Protein AF-A0A7W0P7A8-F1 (afdb_monomer_lite)

Structure (mmCIF, N/CA/C/O backbone):
data_AF-A0A7W0P7A8-F1
#
_entry.id   AF-A0A7W0P7A8-F1
#
loop_
_atom_site.group_PDB
_atom_site.id
_atom_site.type_symbol
_atom_site.label_atom_id
_atom_site.label_alt_id
_atom_site.label_comp_id
_atom_site.label_asym_id
_atom_site.label_entity_id
_atom_site.label_seq_id
_atom_site.pdbx_PDB_ins_code
_atom_site.Cartn_x
_atom_site.Cartn_y
_atom_site.Cartn_z
_atom_site.occupancy
_atom_site.B_iso_or_equiv
_atom_site.auth_seq_id
_atom_site.auth_comp_id
_atom_site.auth_asym_id
_atom_site.auth_atom_id
_atom_site.pdbx_PDB_model_num
ATOM 1 N N . ALA A 1 1 ? -24.217 -11.972 -14.864 1.00 49.28 1 ALA A N 1
ATOM 2 C CA . ALA A 1 1 ? -23.615 -13.197 -14.305 1.00 49.28 1 ALA A CA 1
ATOM 3 C C . ALA A 1 1 ? -22.823 -13.884 -15.408 1.00 49.28 1 ALA A C 1
ATOM 5 O O . ALA A 1 1 ? -23.257 -13.819 -16.555 1.00 49.28 1 ALA A O 1
ATOM 6 N N . GLY A 1 2 ? -21.661 -14.458 -15.091 1.00 56.31 2 GLY A N 1
ATOM 7 C CA . GLY A 1 2 ? -20.928 -15.301 -16.039 1.00 56.31 2 GLY A CA 1
ATOM 8 C C . GLY A 1 2 ? -21.685 -16.608 -16.290 1.00 56.31 2 GLY A C 1
ATOM 9 O O . GLY A 1 2 ? -22.442 -17.051 -15.433 1.00 56.31 2 GLY A O 1
ATOM 10 N N . THR A 1 3 ? -21.514 -17.199 -17.469 1.00 61.78 3 THR A N 1
ATOM 11 C CA . THR A 1 3 ? -22.134 -18.481 -17.859 1.00 61.78 3 THR A CA 1
ATOM 12 C C . THR A 1 3 ? -21.183 -19.672 -17.713 1.00 61.78 3 THR A C 1
ATOM 14 O O . THR A 1 3 ? -21.538 -20.788 -18.080 1.00 61.78 3 THR A O 1
ATOM 17 N N . ILE A 1 4 ? -19.968 -19.436 -17.210 1.00 68.25 4 ILE A N 1
ATOM 18 C CA . ILE A 1 4 ? -18.896 -20.424 -17.066 1.00 68.25 4 ILE A CA 1
ATOM 19 C C . ILE A 1 4 ? -18.555 -20.537 -15.575 1.00 68.25 4 ILE A C 1
ATOM 21 O O . ILE A 1 4 ? -18.231 -19.528 -14.950 1.00 68.25 4 ILE A O 1
ATOM 25 N N . GLY A 1 5 ? -18.602 -21.761 -15.038 1.00 70.31 5 GLY A N 1
ATOM 26 C CA . GLY A 1 5 ? -18.291 -22.085 -13.640 1.00 70.31 5 GLY A CA 1
ATOM 27 C C . GLY A 1 5 ? -19.519 -22.219 -12.720 1.00 70.31 5 GLY A C 1
ATOM 28 O O . GLY A 1 5 ? -20.622 -21.819 -13.098 1.00 70.31 5 GLY A O 1
ATOM 29 N N . PRO A 1 6 ? -19.347 -22.821 -11.526 1.00 78.06 6 PRO A N 1
ATOM 30 C CA . PRO A 1 6 ? -20.408 -22.929 -10.528 1.00 78.06 6 PRO A CA 1
ATOM 31 C C . PRO A 1 6 ? -20.730 -21.567 -9.898 1.00 78.06 6 PRO A C 1
ATOM 33 O O . PRO A 1 6 ? -19.907 -20.650 -9.885 1.00 78.06 6 PRO A O 1
ATOM 36 N N . ASP A 1 7 ? -21.930 -21.451 -9.335 1.00 84.25 7 ASP A N 1
ATOM 37 C CA . ASP A 1 7 ? -22.323 -20.276 -8.562 1.00 84.25 7 ASP A CA 1
ATOM 38 C C . ASP A 1 7 ? -21.507 -20.194 -7.261 1.00 84.25 7 ASP A C 1
ATOM 40 O O . ASP A 1 7 ? -21.464 -21.146 -6.476 1.00 84.25 7 ASP A O 1
ATOM 44 N N . LEU A 1 8 ? -20.831 -19.065 -7.037 1.00 85.50 8 LEU A N 1
ATOM 45 C CA . LEU A 1 8 ? -19.925 -18.894 -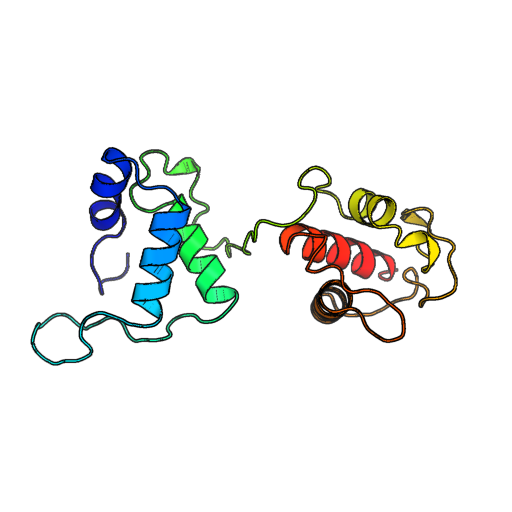5.896 1.00 85.50 8 LEU A CA 1
ATOM 46 C C . LEU A 1 8 ? -20.687 -18.803 -4.569 1.00 85.50 8 LEU A C 1
ATOM 48 O O . LEU A 1 8 ? -20.159 -19.208 -3.535 1.00 85.50 8 LEU A O 1
ATOM 52 N N . ASP A 1 9 ? -21.930 -18.321 -4.590 1.00 84.88 9 ASP A N 1
ATOM 53 C CA . ASP A 1 9 ? -22.756 -18.243 -3.389 1.00 84.88 9 ASP A CA 1
ATOM 54 C C . ASP A 1 9 ? -23.214 -19.620 -2.928 1.00 84.88 9 ASP A C 1
ATOM 56 O O . ASP A 1 9 ? -23.068 -19.951 -1.753 1.00 84.88 9 ASP A O 1
ATOM 60 N N . ALA A 1 10 ? -23.658 -20.457 -3.859 1.00 84.94 10 ALA A N 1
ATOM 61 C CA . ALA A 1 10 ? -23.958 -21.857 -3.607 1.00 84.94 10 ALA A CA 1
ATOM 62 C C . ALA A 1 10 ? -22.703 -22.657 -3.224 1.00 84.94 10 ALA A C 1
ATOM 64 O O . ALA A 1 10 ? -22.781 -23.556 -2.391 1.00 84.94 10 ALA A O 1
ATOM 65 N N . SER A 1 11 ? -21.545 -22.324 -3.804 1.00 86.00 11 SER A N 1
ATOM 66 C CA . SER A 1 11 ? -20.291 -23.048 -3.550 1.00 86.00 11 SER A CA 1
ATOM 67 C C . SER A 1 11 ? -19.713 -22.774 -2.159 1.00 86.00 11 SER A C 1
ATOM 69 O O . SER A 1 11 ? -19.193 -23.690 -1.528 1.00 86.00 11 SER A O 1
ATOM 71 N N . PHE A 1 12 ? -19.792 -21.532 -1.670 1.00 88.81 12 PHE A N 1
ATOM 72 C CA . PHE A 1 12 ? -19.202 -21.138 -0.382 1.00 88.81 12 PHE A CA 1
ATOM 73 C C . PHE A 1 12 ? -20.222 -20.957 0.750 1.00 88.81 12 PHE A C 1
ATOM 75 O O . PHE A 1 12 ? -19.816 -20.890 1.908 1.00 88.81 12 PHE A O 1
ATOM 82 N N . GLY A 1 13 ? -21.523 -20.902 0.449 1.00 85.94 13 GLY A N 1
ATOM 83 C CA . GLY A 1 13 ? -22.600 -20.766 1.436 1.00 85.94 13 GLY A CA 1
ATOM 84 C C . GLY A 1 13 ? -22.560 -21.838 2.530 1.00 85.94 13 GLY A C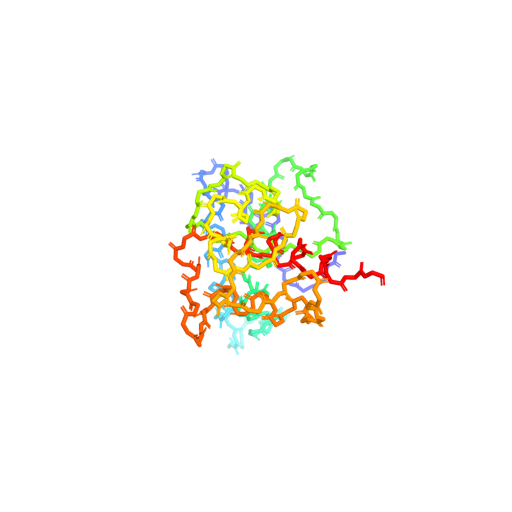 1
ATOM 85 O O . GLY A 1 13 ? -22.364 -21.472 3.688 1.00 85.94 13 GLY A O 1
ATOM 86 N N . PRO A 1 14 ? -22.634 -23.142 2.190 1.00 86.25 14 PRO A N 1
ATOM 87 C CA . PRO A 1 14 ? -22.593 -24.216 3.185 1.00 86.25 14 PRO A CA 1
ATOM 88 C C . PRO A 1 14 ? -21.315 -24.189 4.027 1.00 86.25 14 PRO A C 1
ATOM 90 O O . PRO A 1 14 ? -21.372 -24.252 5.249 1.00 86.25 14 PRO A O 1
ATOM 93 N N . GLY A 1 15 ? -20.160 -23.972 3.387 1.00 84.56 15 GLY A N 1
ATOM 94 C CA . GLY A 1 15 ? -18.885 -23.874 4.096 1.00 84.56 15 GLY A CA 1
ATOM 95 C C . GLY A 1 15 ? -18.875 -22.747 5.131 1.00 84.56 15 GLY A C 1
ATOM 96 O O . GLY A 1 15 ? -18.311 -22.908 6.209 1.00 84.56 15 GLY A O 1
ATOM 97 N N . ARG A 1 16 ? -19.530 -21.610 4.860 1.00 80.50 16 ARG A N 1
ATOM 98 C CA . ARG A 1 16 ? -19.679 -20.535 5.856 1.00 80.50 16 ARG A CA 1
ATOM 99 C C . ARG A 1 16 ? -20.618 -20.894 6.995 1.00 80.50 16 ARG A C 1
ATOM 101 O O . ARG A 1 16 ? -20.332 -20.508 8.125 1.00 80.50 16 ARG A O 1
ATOM 108 N N . GLU A 1 17 ? -21.699 -21.617 6.720 1.00 80.62 17 GLU A N 1
ATOM 109 C CA . GLU A 1 17 ? -22.583 -22.152 7.766 1.00 80.62 17 GLU A CA 1
ATOM 110 C C . GLU A 1 17 ? -21.822 -23.132 8.675 1.00 80.62 17 GLU A C 1
ATOM 112 O O . GLU A 1 17 ? -22.033 -23.153 9.886 1.00 80.62 17 GLU A O 1
ATOM 117 N N . GLU A 1 18 ? -20.859 -23.861 8.108 1.00 84.31 18 GLU A N 1
ATOM 118 C CA . GLU A 1 18 ? -19.915 -24.736 8.813 1.00 84.31 18 GLU A CA 1
ATOM 119 C C . GLU A 1 18 ? -18.723 -23.983 9.445 1.00 84.31 18 GLU A C 1
ATOM 121 O O . GLU A 1 18 ? -17.860 -24.592 10.080 1.00 84.31 18 GLU A O 1
ATOM 126 N N . GLY A 1 19 ? -18.675 -22.651 9.324 1.00 78.88 19 GLY A N 1
ATOM 127 C CA . GLY A 1 19 ? -17.682 -21.794 9.976 1.00 78.88 19 GLY A CA 1
ATOM 128 C C . GLY A 1 19 ? -16.408 -21.522 9.171 1.00 78.88 19 GLY A C 1
ATOM 129 O O . GLY A 1 19 ? -15.387 -21.155 9.755 1.00 78.88 19 GLY A O 1
ATOM 130 N N . PHE A 1 20 ? -16.425 -21.676 7.844 1.00 82.50 20 PHE A N 1
ATOM 131 C CA . PHE A 1 20 ? -15.286 -21.314 6.998 1.00 82.50 20 PHE A CA 1
ATOM 132 C C . PHE A 1 20 ? -14.932 -19.839 7.155 1.00 82.50 20 PHE A C 1
ATOM 134 O O . PHE A 1 20 ? -15.736 -18.936 6.913 1.00 82.50 20 PHE A O 1
ATOM 141 N N . SER A 1 21 ? -13.673 -19.608 7.514 1.00 81.94 21 SER A N 1
ATOM 142 C CA . SER A 1 21 ? -13.116 -18.268 7.599 1.00 81.94 21 SER A CA 1
ATOM 143 C C . SER A 1 21 ? -12.883 -17.672 6.208 1.00 81.94 21 SER A C 1
ATOM 145 O O . SER A 1 21 ? -12.666 -18.389 5.227 1.00 81.94 21 SER A O 1
ATOM 147 N N . GLU A 1 22 ? -12.854 -16.342 6.122 1.00 80.25 22 GLU A N 1
ATOM 148 C CA . GLU A 1 22 ? -12.516 -15.651 4.874 1.00 80.25 22 GLU A CA 1
ATOM 149 C C . GLU A 1 22 ? -11.127 -16.066 4.360 1.00 80.25 22 GLU A C 1
ATOM 151 O O . GLU A 1 22 ? -10.940 -16.230 3.159 1.00 80.25 22 GLU A O 1
ATOM 156 N N . SER A 1 23 ? -10.153 -16.317 5.242 1.00 76.19 23 SER A N 1
ATOM 157 C CA . SER A 1 23 ? -8.823 -16.797 4.844 1.00 76.19 23 SER A CA 1
ATOM 158 C C . SER A 1 23 ? -8.853 -18.205 4.243 1.00 76.19 23 SER A C 1
ATOM 160 O O . SER A 1 23 ? -8.118 -18.464 3.290 1.00 76.19 23 SER A O 1
ATOM 162 N N . THR A 1 24 ? -9.739 -19.083 4.721 1.00 83.25 24 THR A N 1
ATOM 163 C CA . THR A 1 24 ? -9.985 -20.403 4.119 1.00 83.25 24 THR A CA 1
ATOM 164 C C . THR A 1 24 ? -10.535 -20.261 2.701 1.00 83.25 24 THR A C 1
ATOM 166 O O . THR A 1 24 ? -10.014 -20.878 1.775 1.00 83.25 24 THR A O 1
ATOM 169 N N . ILE A 1 25 ? -11.542 -19.404 2.509 1.00 87.75 25 ILE A N 1
ATOM 170 C CA . ILE A 1 25 ? -12.136 -19.156 1.188 1.00 87.75 25 ILE A CA 1
ATOM 171 C C . ILE A 1 25 ? -11.097 -18.547 0.240 1.00 87.75 25 ILE A C 1
ATOM 173 O O . ILE A 1 25 ? -10.982 -18.988 -0.902 1.00 87.75 25 ILE A O 1
ATOM 177 N N . ARG A 1 26 ? -10.279 -17.596 0.717 1.00 83.31 26 ARG A N 1
ATOM 178 C CA . ARG A 1 26 ? -9.172 -17.019 -0.064 1.00 83.31 26 ARG A CA 1
ATOM 179 C C . ARG A 1 26 ? -8.222 -18.100 -0.557 1.00 83.31 26 ARG A C 1
AT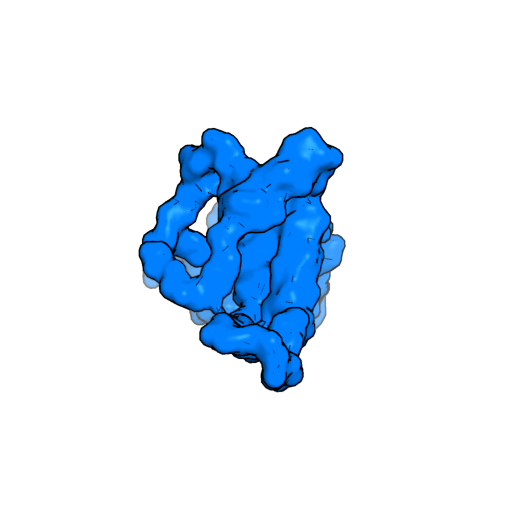OM 181 O O . ARG A 1 26 ? -7.862 -18.088 -1.729 1.00 83.31 26 ARG A O 1
ATOM 188 N N . GLU A 1 27 ? -7.823 -19.026 0.310 1.00 80.81 27 GLU A N 1
ATOM 189 C CA . GLU A 1 27 ? -6.881 -20.077 -0.071 1.00 80.81 27 GLU A CA 1
ATOM 190 C C . GLU A 1 27 ? -7.482 -21.048 -1.086 1.00 80.81 27 GLU A C 1
ATOM 192 O O . GLU A 1 27 ? -6.836 -21.349 -2.085 1.00 80.81 27 GLU A O 1
ATOM 197 N N . ILE A 1 28 ? -8.745 -21.447 -0.909 1.00 87.88 28 ILE A N 1
ATOM 198 C CA . ILE A 1 28 ? -9.460 -22.274 -1.892 1.00 87.88 28 ILE A CA 1
ATOM 199 C C . ILE A 1 28 ? -9.492 -21.574 -3.256 1.00 87.88 28 ILE A C 1
ATOM 201 O O . ILE A 1 28 ? -9.172 -22.188 -4.271 1.00 87.88 28 ILE A O 1
ATOM 205 N N . VAL A 1 29 ? -9.814 -20.278 -3.291 1.00 87.88 29 VAL A N 1
ATOM 206 C CA . VAL A 1 29 ? -9.862 -19.502 -4.538 1.00 87.88 29 VAL A CA 1
ATOM 207 C C . VAL A 1 29 ? -8.482 -19.396 -5.191 1.00 87.88 29 VAL A C 1
ATOM 209 O O . VAL A 1 29 ? -8.369 -19.617 -6.396 1.00 87.88 29 VAL A O 1
ATOM 212 N N . ARG A 1 30 ? -7.423 -19.100 -4.424 1.00 84.25 30 ARG A N 1
ATOM 213 C CA . ARG A 1 30 ? -6.049 -19.038 -4.955 1.00 84.25 30 ARG A CA 1
ATOM 214 C C . ARG A 1 30 ? -5.617 -20.369 -5.557 1.00 84.25 30 ARG A C 1
ATOM 216 O O . ARG A 1 30 ? -5.073 -20.388 -6.660 1.00 84.25 30 ARG A O 1
ATOM 223 N N . GLN A 1 31 ? -5.865 -21.462 -4.836 1.00 84.88 31 GLN A N 1
ATOM 224 C CA . GLN A 1 31 ? -5.523 -22.811 -5.280 1.00 84.88 31 GLN A CA 1
ATOM 225 C C . GLN A 1 31 ? -6.278 -23.166 -6.552 1.00 84.88 31 GLN A C 1
ATOM 227 O O . GLN A 1 31 ? -5.663 -23.627 -7.503 1.00 84.88 31 GLN A O 1
ATOM 232 N N . GLN A 1 32 ? -7.573 -22.862 -6.607 1.00 85.75 32 GLN A N 1
ATOM 233 C CA . GLN A 1 32 ? -8.398 -23.113 -7.776 1.00 85.75 32 GLN A CA 1
ATOM 234 C C . GLN A 1 32 ? -7.867 -22.311 -8.977 1.00 85.75 32 GLN A C 1
ATOM 236 O O . GLN A 1 32 ? -7.556 -22.911 -9.995 1.00 85.75 32 GLN A O 1
ATOM 241 N N . VAL A 1 33 ? -7.666 -20.986 -8.886 1.00 84.75 33 VAL A N 1
ATOM 242 C CA . VAL A 1 33 ? -7.197 -20.169 -10.037 1.00 84.75 33 VAL A CA 1
ATOM 243 C C . VAL A 1 33 ? -5.825 -20.611 -10.556 1.00 84.75 33 VAL A C 1
ATOM 245 O O . VAL A 1 33 ? -5.583 -20.588 -11.765 1.00 84.75 33 VAL A O 1
ATOM 248 N N . LYS A 1 34 ? -4.935 -21.026 -9.652 1.00 83.06 34 LYS A N 1
ATOM 249 C CA . LYS A 1 34 ? -3.588 -21.485 -10.000 1.00 83.06 34 LYS A CA 1
ATOM 250 C C . LYS A 1 34 ? -3.567 -22.923 -10.527 1.00 83.06 34 LYS A C 1
ATOM 252 O O . LYS A 1 34 ? -2.793 -23.239 -11.427 1.00 83.06 34 LYS A O 1
ATOM 257 N N . TYR A 1 35 ? -4.410 -23.783 -9.968 1.00 80.75 35 TYR A N 1
ATOM 258 C CA . TYR A 1 35 ? -4.485 -25.211 -10.255 1.00 80.75 35 TYR A CA 1
ATOM 259 C C . TYR A 1 35 ? -5.952 -25.623 -10.440 1.00 80.75 35 TYR A C 1
ATOM 261 O O . TYR A 1 35 ? -6.521 -26.299 -9.578 1.00 80.75 35 TYR A O 1
ATOM 269 N N . PRO A 1 36 ? -6.595 -25.196 -11.542 1.00 76.00 36 PRO A N 1
ATOM 270 C CA . PRO A 1 36 ? -7.982 -25.543 -11.794 1.00 76.00 36 PRO A CA 1
ATOM 271 C C . PRO A 1 36 ? -8.128 -27.055 -11.887 1.00 76.00 36 PRO A C 1
ATOM 273 O O . PRO A 1 36 ? -7.383 -27.717 -12.611 1.00 76.00 36 PRO A O 1
ATOM 276 N N . ILE A 1 37 ? -9.106 -27.581 -11.153 1.00 68.12 37 ILE A N 1
ATOM 277 C CA . ILE A 1 37 ? -9.493 -28.985 -11.241 1.00 68.12 37 ILE A CA 1
ATOM 278 C C . ILE A 1 37 ? -10.000 -29.235 -12.675 1.00 68.12 37 ILE A C 1
ATOM 280 O O . ILE A 1 37 ? -10.989 -28.639 -13.107 1.00 68.12 37 ILE A O 1
ATOM 284 N N . ASP A 1 38 ? -9.246 -30.079 -13.376 1.00 57.25 38 ASP A N 1
ATOM 285 C CA . ASP A 1 38 ? -9.436 -30.678 -14.698 1.00 57.25 38 ASP A CA 1
ATOM 286 C C . ASP A 1 38 ? -9.328 -29.749 -15.923 1.00 57.25 38 ASP A C 1
ATOM 288 O O . ASP A 1 38 ? -10.288 -29.456 -16.633 1.00 57.25 38 ASP A O 1
ATOM 292 N N . ALA A 1 39 ? -8.079 -29.437 -16.282 1.00 48.94 39 ALA A N 1
ATOM 293 C CA . ALA A 1 39 ? -7.674 -29.341 -17.687 1.00 48.94 39 ALA A CA 1
ATOM 294 C C . ALA A 1 39 ? -7.694 -30.719 -18.414 1.00 48.94 39 ALA A C 1
ATOM 296 O O . ALA A 1 39 ? -7.300 -30.789 -19.580 1.00 48.94 39 ALA A O 1
ATOM 297 N N . ASP A 1 40 ? -8.155 -31.809 -17.771 1.00 48.59 40 ASP A N 1
ATOM 298 C CA . ASP A 1 40 ? -8.327 -33.148 -18.352 1.00 48.59 40 ASP A CA 1
ATOM 299 C C . ASP A 1 40 ? -9.813 -33.564 -18.539 1.00 48.59 40 ASP A C 1
ATOM 301 O O . ASP A 1 40 ? -10.437 -34.320 -17.807 1.00 48.59 40 ASP A O 1
ATOM 305 N N . ALA A 1 41 ? -10.376 -33.122 -19.662 1.00 51.41 41 ALA A N 1
ATOM 306 C CA . ALA A 1 41 ? -11.078 -33.990 -20.619 1.00 51.41 41 ALA A CA 1
ATOM 307 C C . ALA A 1 41 ? -12.257 -34.912 -20.192 1.00 51.41 41 ALA A C 1
ATOM 309 O O . ALA A 1 41 ? -12.544 -35.841 -20.945 1.00 51.41 41 ALA A O 1
ATOM 310 N N . SER A 1 42 ? -12.987 -34.698 -19.085 1.00 54.38 42 SER A N 1
ATOM 311 C CA . SER A 1 42 ? -14.135 -35.583 -18.746 1.00 54.38 42 SER A CA 1
ATOM 312 C C . SER A 1 42 ? -15.462 -34.915 -18.364 1.00 54.38 42 SER A C 1
ATOM 314 O O . SER A 1 42 ? -16.397 -35.613 -17.967 1.00 54.38 42 SER A O 1
ATOM 316 N N . ARG A 1 43 ? -15.615 -33.592 -18.505 1.00 55.31 43 ARG A N 1
ATOM 317 C CA . ARG A 1 43 ? -16.920 -32.933 -18.319 1.00 55.31 43 ARG A CA 1
ATOM 318 C C . ARG A 1 43 ? -17.219 -31.966 -19.462 1.00 55.31 43 ARG A C 1
ATOM 320 O O . ARG A 1 43 ? -16.387 -31.130 -19.780 1.00 55.31 43 ARG A O 1
ATOM 327 N N . ASP A 1 44 ? -18.429 -32.033 -20.023 1.00 58.16 44 ASP A N 1
ATOM 328 C CA . ASP A 1 44 ? -18.961 -31.124 -21.063 1.00 58.16 44 ASP A CA 1
ATOM 329 C C . ASP A 1 44 ? -19.106 -29.651 -20.611 1.00 58.16 44 ASP A C 1
ATOM 331 O O . ASP A 1 44 ? -19.721 -28.832 -21.296 1.00 58.16 44 ASP A O 1
ATOM 335 N N . VAL A 1 45 ? -18.558 -29.290 -19.447 1.00 55.62 45 VAL A N 1
ATOM 336 C CA . VAL A 1 45 ? -18.492 -27.911 -18.965 1.00 55.62 45 VAL A CA 1
ATOM 337 C C . VAL A 1 45 ? -17.085 -27.364 -19.205 1.00 55.62 45 VAL A C 1
ATOM 339 O O . VAL A 1 45 ? -16.115 -28.019 -18.825 1.00 55.62 45 VAL A O 1
ATOM 342 N N . PRO A 1 46 ? -16.939 -26.172 -19.813 1.00 61.16 46 PRO A N 1
ATOM 343 C CA . PRO A 1 46 ? -15.638 -25.538 -19.956 1.00 61.16 46 PRO A CA 1
ATOM 344 C C . PRO A 1 46 ? -14.969 -25.397 -18.588 1.00 61.16 46 PRO A C 1
ATOM 346 O O . PRO A 1 46 ? -15.489 -24.707 -17.706 1.00 61.16 46 PRO A O 1
ATOM 349 N N . ALA A 1 47 ? -13.828 -26.064 -18.417 1.00 67.31 47 ALA A N 1
ATOM 350 C CA . ALA A 1 47 ? -12.975 -25.861 -17.261 1.00 67.31 47 ALA A CA 1
ATOM 351 C C . ALA A 1 47 ? -12.550 -24.394 -17.208 1.00 67.31 47 ALA A C 1
ATOM 353 O O . ALA A 1 47 ? -12.350 -23.742 -18.241 1.00 67.31 47 ALA A O 1
ATOM 354 N N . MET A 1 48 ? -12.420 -23.859 -15.999 1.00 73.88 48 MET A N 1
ATOM 355 C CA . MET A 1 48 ? -11.901 -22.509 -15.865 1.00 73.88 48 MET A CA 1
ATOM 356 C C . MET A 1 48 ? -10.429 -22.487 -16.319 1.00 73.88 48 MET A C 1
ATOM 358 O O . MET A 1 48 ? -9.658 -23.365 -15.919 1.00 73.88 48 MET A O 1
ATOM 362 N N . PRO A 1 49 ? -10.016 -21.518 -17.155 1.00 74.62 49 PRO A N 1
ATOM 363 C CA . PRO A 1 49 ? -8.615 -21.390 -17.529 1.00 74.62 49 PRO A CA 1
ATOM 364 C C . PRO A 1 49 ? -7.725 -21.203 -16.294 1.00 74.62 49 PRO A C 1
ATOM 366 O O . PRO A 1 49 ? -8.111 -20.528 -15.338 1.00 74.62 49 PRO A O 1
ATOM 369 N N . ALA A 1 50 ? -6.526 -21.783 -16.317 1.00 78.25 50 ALA A N 1
ATOM 370 C CA . ALA A 1 50 ? -5.521 -21.509 -15.295 1.00 78.25 50 ALA A CA 1
ATOM 371 C C . ALA A 1 50 ? -4.994 -20.073 -15.437 1.00 78.25 50 ALA A C 1
ATOM 373 O O . ALA A 1 50 ? -4.949 -19.533 -16.545 1.00 78.25 50 ALA A O 1
ATOM 374 N N . ASN A 1 51 ? -4.548 -19.486 -14.325 1.00 77.81 51 ASN A N 1
ATOM 375 C CA . ASN A 1 51 ? -3.869 -18.183 -14.287 1.00 77.81 51 ASN A CA 1
ATOM 376 C C . ASN A 1 51 ? -4.701 -17.021 -14.862 1.00 77.81 51 ASN A C 1
ATOM 378 O O . ASN A 1 51 ? -4.172 -16.110 -15.493 1.00 77.81 51 ASN A O 1
ATOM 382 N N . LEU A 1 52 ? -6.017 -17.022 -14.625 1.00 75.81 52 LEU A N 1
ATOM 383 C CA . LEU A 1 52 ? -6.881 -15.877 -14.955 1.00 75.81 52 LEU A CA 1
ATOM 384 C C . LEU A 1 52 ? -6.499 -14.599 -14.190 1.00 75.81 52 LEU A C 1
ATOM 386 O O . LEU A 1 52 ? -6.803 -13.498 -14.642 1.00 75.81 52 LEU A O 1
ATOM 390 N N . ALA A 1 53 ? -5.862 -14.756 -13.030 1.00 76.94 53 ALA A N 1
ATOM 391 C CA . ALA A 1 53 ? -5.257 -13.694 -12.244 1.00 76.94 53 ALA A CA 1
ATOM 392 C C . ALA A 1 53 ? -3.999 -14.245 -11.560 1.00 76.94 53 ALA A C 1
ATOM 394 O O . ALA A 1 53 ? -3.957 -15.421 -11.189 1.00 76.94 53 ALA A O 1
ATOM 395 N N . GLU A 1 54 ? -2.993 -13.395 -11.367 1.00 75.88 54 GLU A N 1
ATOM 396 C CA . GLU A 1 54 ? -1.708 -13.757 -10.764 1.00 75.88 54 GLU A CA 1
ATOM 397 C C . GLU A 1 54 ? -1.264 -12.684 -9.761 1.00 75.88 54 GLU A C 1
ATOM 399 O O . GLU A 1 54 ? -1.730 -11.546 -9.801 1.00 75.88 54 GLU A O 1
ATOM 404 N N . GLY A 1 55 ? -0.357 -13.043 -8.849 1.00 74.00 55 GLY A N 1
ATOM 405 C CA . GLY A 1 55 ? 0.222 -12.101 -7.887 1.00 74.00 55 GLY A CA 1
ATOM 406 C C . GLY A 1 55 ? -0.830 -11.315 -7.094 1.00 74.00 55 GLY A C 1
ATOM 407 O O . GLY A 1 55 ? -1.807 -11.882 -6.606 1.00 74.00 55 GLY A O 1
ATOM 408 N N . ASP A 1 56 ? -0.633 -9.999 -6.989 1.00 66.75 56 ASP A N 1
ATOM 409 C CA . ASP A 1 56 ? -1.520 -9.101 -6.241 1.00 66.75 56 ASP A CA 1
ATOM 410 C C . ASP A 1 56 ? -2.967 -9.089 -6.782 1.00 66.75 56 ASP A C 1
ATOM 412 O O . ASP A 1 56 ? -3.908 -8.900 -6.006 1.00 66.75 56 ASP A O 1
ATOM 416 N N . ASP A 1 57 ? -3.166 -9.339 -8.082 1.00 71.56 57 ASP A N 1
ATOM 417 C CA . ASP A 1 57 ? -4.499 -9.398 -8.694 1.00 71.56 57 ASP A CA 1
ATOM 418 C C . ASP A 1 57 ? -5.247 -10.673 -8.287 1.00 71.56 57 ASP A C 1
ATOM 420 O O . ASP A 1 57 ? -6.453 -10.641 -8.036 1.00 71.56 57 ASP A O 1
ATOM 424 N N . LEU A 1 58 ? -4.539 -11.798 -8.143 1.00 80.62 58 LEU A N 1
ATOM 425 C CA . LEU A 1 58 ? -5.136 -13.024 -7.616 1.00 80.62 58 LEU A CA 1
ATOM 426 C C . LEU A 1 58 ? -5.543 -12.858 -6.150 1.00 80.62 58 LEU A C 1
ATOM 428 O O . LEU A 1 58 ? -6.628 -13.276 -5.750 1.00 80.62 58 LEU A O 1
ATOM 432 N N . ASP A 1 59 ? -4.697 -12.217 -5.347 1.00 73.56 59 ASP A N 1
ATOM 433 C CA . ASP A 1 59 ? -5.000 -11.934 -3.945 1.00 73.56 59 ASP A CA 1
ATOM 434 C C . ASP A 1 59 ? -6.195 -10.990 -3.777 1.00 73.56 59 ASP A C 1
ATOM 436 O O . ASP A 1 59 ? -7.035 -11.203 -2.896 1.00 73.56 59 ASP A O 1
ATOM 440 N N . ALA A 1 60 ? -6.295 -9.980 -4.640 1.00 73.44 60 ALA A N 1
ATOM 441 C CA . ALA A 1 60 ? -7.427 -9.068 -4.740 1.00 73.44 60 ALA A CA 1
ATOM 442 C C . ALA A 1 60 ? -8.738 -9.802 -5.058 1.00 73.44 60 ALA A C 1
ATOM 444 O O . ALA A 1 60 ? -9.737 -9.649 -4.348 1.00 73.44 60 ALA A O 1
ATOM 445 N N . VAL A 1 61 ? -8.723 -10.637 -6.100 1.00 81.12 61 VAL A N 1
ATOM 446 C CA . VAL A 1 61 ? -9.878 -11.440 -6.523 1.00 81.12 61 VAL A CA 1
ATOM 447 C C . VAL A 1 61 ? -10.284 -12.429 -5.430 1.00 81.12 61 VAL A C 1
ATOM 449 O O . VAL A 1 61 ? -11.465 -12.524 -5.094 1.00 81.12 61 VAL A O 1
ATOM 452 N N . ALA A 1 62 ? -9.317 -13.113 -4.814 1.00 83.56 62 ALA A N 1
ATOM 453 C CA . ALA A 1 62 ? -9.568 -14.051 -3.727 1.00 83.56 62 ALA A CA 1
ATOM 454 C C . ALA A 1 62 ? -10.174 -13.363 -2.500 1.00 83.56 62 ALA A C 1
ATOM 456 O O . ALA A 1 62 ? -11.108 -13.895 -1.906 1.00 83.56 62 ALA A O 1
ATOM 457 N N . ALA A 1 63 ? -9.685 -12.175 -2.133 1.00 79.88 63 ALA A N 1
ATOM 458 C CA . ALA A 1 63 ? -10.242 -11.394 -1.032 1.00 79.88 63 ALA A CA 1
ATOM 459 C C . ALA A 1 63 ? -11.674 -10.929 -1.326 1.00 79.88 63 ALA A C 1
ATOM 461 O O . ALA A 1 63 ? -12.537 -11.042 -0.463 1.00 79.88 63 ALA A O 1
ATOM 462 N N . TYR A 1 64 ? -11.944 -10.465 -2.547 1.00 81.12 64 TYR A N 1
ATOM 463 C CA . TYR A 1 64 ? -13.289 -10.070 -2.957 1.00 81.12 64 TYR A CA 1
ATOM 464 C C . TYR A 1 64 ? -14.279 -11.239 -2.887 1.00 81.12 64 TYR A C 1
ATOM 466 O O . TYR A 1 64 ? -15.345 -11.128 -2.283 1.00 81.12 64 TYR A O 1
ATOM 474 N N . ILE A 1 65 ? -13.906 -12.392 -3.450 1.00 85.75 65 ILE A N 1
ATOM 475 C CA . ILE A 1 65 ? -14.733 -13.603 -3.408 1.00 85.75 65 ILE A CA 1
ATOM 476 C C . ILE A 1 65 ? -14.922 -14.054 -1.958 1.00 85.75 65 ILE A C 1
ATOM 478 O O . ILE A 1 65 ? -16.040 -14.350 -1.552 1.00 85.75 65 ILE A O 1
ATOM 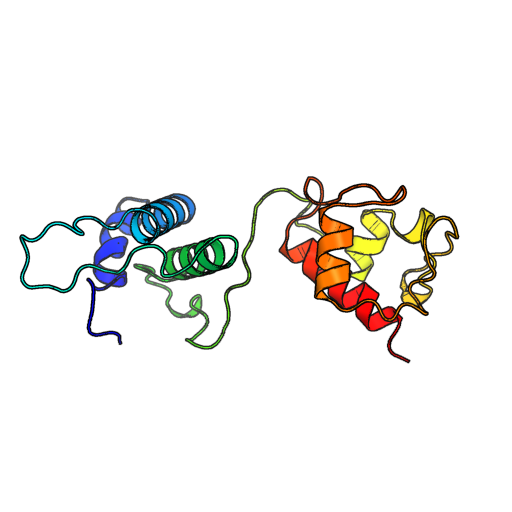482 N N . ALA A 1 66 ? -13.872 -14.025 -1.142 1.00 85.06 66 ALA A N 1
ATOM 483 C CA . ALA A 1 66 ? -13.961 -14.369 0.270 1.00 85.06 66 ALA A CA 1
ATOM 484 C C . ALA A 1 66 ? -14.743 -13.375 1.126 1.00 85.06 66 ALA A C 1
ATOM 486 O O . ALA A 1 66 ? -15.157 -13.749 2.214 1.00 85.06 66 ALA A O 1
ATOM 487 N N . GLN A 1 67 ? -14.992 -12.159 0.657 1.00 83.31 67 GLN A N 1
ATOM 488 C CA . GLN A 1 67 ? -15.891 -11.221 1.322 1.00 83.31 67 GLN A CA 1
ATOM 489 C C . GLN A 1 67 ? -17.352 -11.459 0.911 1.00 83.31 67 GLN A C 1
ATOM 491 O O . GLN A 1 67 ? -18.273 -11.277 1.706 1.00 83.31 67 GLN A O 1
ATOM 496 N N . CYS A 1 68 ? -17.568 -11.904 -0.329 1.00 83.19 68 CYS A N 1
ATOM 497 C CA . CYS A 1 68 ? -18.884 -11.887 -0.961 1.00 83.19 68 CYS A CA 1
ATOM 498 C C . CYS A 1 68 ? -19.576 -13.228 -1.117 1.00 83.19 68 CYS A C 1
ATOM 500 O O . CYS A 1 68 ? -20.797 -13.326 -0.944 1.00 83.19 68 CYS A O 1
ATOM 502 N N . ALA A 1 69 ? -18.807 -14.246 -1.475 1.00 85.38 69 ALA A N 1
ATOM 503 C CA . ALA A 1 69 ? -19.332 -15.539 -1.845 1.00 85.38 69 ALA A CA 1
ATOM 504 C C . ALA A 1 69 ? -19.885 -16.252 -0.615 1.00 85.38 69 ALA A C 1
ATOM 506 O O . ALA A 1 69 ? -19.189 -16.394 0.392 1.00 85.38 69 ALA A O 1
ATOM 507 N N . GLY A 1 70 ? -21.153 -16.643 -0.683 1.00 78.88 70 GLY A N 1
ATOM 508 C CA . GLY A 1 70 ? -21.876 -17.321 0.391 1.00 78.88 70 GLY A CA 1
ATOM 509 C C . GLY A 1 70 ? -22.244 -16.416 1.571 1.00 78.88 70 GLY A C 1
ATOM 510 O O . GLY A 1 70 ? -22.806 -16.898 2.546 1.00 78.88 70 GLY A O 1
ATOM 511 N N . SER A 1 71 ? -21.928 -15.114 1.518 1.00 78.12 71 SER A N 1
ATOM 512 C CA . SER A 1 71 ? -22.305 -14.170 2.576 1.00 78.12 71 SER A CA 1
ATOM 513 C C . SER A 1 71 ? -23.788 -13.802 2.472 1.00 78.12 71 SER A C 1
ATOM 515 O O . SER A 1 71 ? -24.266 -13.439 1.394 1.00 78.12 71 SER A O 1
ATOM 517 N N . THR A 1 72 ? -24.508 -13.847 3.596 1.00 73.38 72 THR A N 1
ATOM 518 C CA . THR A 1 72 ? -25.896 -13.360 3.706 1.00 73.38 72 THR A CA 1
ATOM 519 C C . THR A 1 72 ? -25.977 -11.834 3.707 1.00 73.38 72 THR A C 1
ATOM 521 O O . THR A 1 72 ? -27.037 -11.276 3.433 1.00 73.38 72 THR A O 1
ATOM 524 N N . ASP A 1 73 ? -24.864 -11.149 3.986 1.00 69.75 73 ASP A N 1
ATOM 525 C CA . ASP A 1 73 ? -24.775 -9.694 3.948 1.00 69.75 73 ASP A CA 1
ATOM 526 C C . ASP A 1 73 ? -24.119 -9.225 2.643 1.00 69.75 73 ASP A C 1
ATOM 528 O O . ASP A 1 73 ? -22.911 -8.997 2.544 1.00 69.75 73 ASP A O 1
ATOM 532 N N . LYS A 1 74 ? -24.947 -9.091 1.603 1.00 66.00 74 LYS A N 1
ATOM 533 C CA . LYS A 1 74 ? -24.522 -8.602 0.284 1.00 66.00 74 LYS A CA 1
ATOM 534 C C . LYS A 1 74 ? -24.209 -7.107 0.270 1.00 66.00 74 LYS A C 1
ATOM 536 O O . LYS A 1 74 ? -23.641 -6.628 -0.705 1.00 66.00 74 LYS A O 1
ATOM 541 N N . THR A 1 75 ? -24.539 -6.360 1.327 1.00 62.34 75 THR A N 1
ATOM 542 C CA . THR A 1 75 ? -24.207 -4.927 1.405 1.00 62.34 75 THR A CA 1
ATOM 543 C C . THR A 1 75 ? -22.721 -4.687 1.672 1.00 62.34 75 THR A C 1
ATOM 545 O O . THR A 1 75 ? -22.194 -3.636 1.311 1.00 62.34 75 THR A O 1
ATOM 548 N N . ALA A 1 76 ? -22.021 -5.696 2.202 1.00 60.38 76 ALA A N 1
ATOM 549 C CA . ALA A 1 76 ? -20.568 -5.710 2.339 1.00 60.38 76 ALA A CA 1
ATOM 550 C C . ALA A 1 76 ? -19.831 -6.000 1.017 1.00 60.38 76 ALA A C 1
ATOM 552 O O . ALA A 1 76 ? -18.604 -5.911 0.977 1.00 60.38 76 ALA A O 1
ATOM 553 N N . CYS A 1 77 ? -20.556 -6.327 -0.059 1.00 62.75 77 CYS A N 1
ATOM 554 C CA . CYS A 1 77 ? -19.983 -6.558 -1.377 1.00 62.75 77 CYS A CA 1
ATOM 555 C C . CYS A 1 77 ? -19.904 -5.271 -2.179 1.00 62.75 77 CYS A C 1
ATOM 557 O O . CYS A 1 77 ? -20.936 -4.789 -2.657 1.00 62.75 77 CYS A O 1
ATOM 559 N N . PRO A 1 78 ? -18.703 -4.713 -2.400 1.00 57.53 78 PRO A N 1
ATOM 560 C CA . PRO A 1 78 ? -18.599 -3.587 -3.299 1.00 57.53 78 PRO A CA 1
ATOM 561 C C . PRO A 1 78 ? -18.950 -4.070 -4.720 1.00 57.53 78 PRO A C 1
ATOM 563 O O . PRO A 1 78 ? -18.539 -5.146 -5.158 1.00 57.53 78 PRO A O 1
ATOM 566 N N . GLY A 1 79 ? -19.807 -3.326 -5.421 1.00 46.81 79 GLY A N 1
ATOM 567 C CA . GLY A 1 79 ? -20.337 -3.748 -6.722 1.00 46.81 79 GLY A CA 1
ATOM 568 C C . GLY A 1 79 ? -19.244 -3.965 -7.784 1.00 46.81 79 GLY A C 1
ATOM 569 O O . GLY A 1 79 ? -18.123 -3.462 -7.631 1.00 46.81 79 GLY A O 1
ATOM 570 N N . PRO A 1 80 ? -19.555 -4.683 -8.883 1.00 40.81 80 PRO A N 1
ATOM 571 C CA . PRO A 1 80 ? -18.619 -4.884 -9.986 1.00 40.81 80 PRO A CA 1
ATOM 572 C C . PRO A 1 80 ? -18.202 -3.517 -10.548 1.00 40.81 80 PRO A C 1
ATOM 574 O O . PRO A 1 80 ? -19.018 -2.782 -11.097 1.00 40.81 80 PRO A O 1
ATOM 577 N N . GLY A 1 81 ? -16.940 -3.148 -10.325 1.00 45.81 81 GLY A N 1
ATOM 578 C CA . GLY A 1 81 ? -16.408 -1.801 -10.570 1.00 45.81 81 GLY A CA 1
ATOM 579 C C . GLY A 1 81 ? -15.527 -1.272 -9.435 1.00 45.81 81 GLY A C 1
ATOM 580 O O . GLY A 1 81 ? -14.766 -0.331 -9.635 1.00 45.81 81 GLY A O 1
ATOM 581 N N . SER A 1 82 ? -15.563 -1.906 -8.262 1.00 47.41 82 SER A N 1
ATOM 582 C CA . SER A 1 82 ? -14.624 -1.626 -7.175 1.00 47.41 82 SER A CA 1
ATOM 583 C C . SER A 1 82 ? -13.489 -2.647 -7.198 1.00 47.41 82 SER A C 1
ATOM 585 O O . SER A 1 82 ? -13.625 -3.746 -6.669 1.00 47.41 82 SER A O 1
ATOM 587 N N . GLY A 1 83 ? -12.373 -2.300 -7.842 1.00 42.81 83 GLY A N 1
ATOM 588 C CA . GLY A 1 83 ? -11.146 -3.094 -7.780 1.00 42.81 83 GLY A CA 1
ATOM 589 C C . GLY A 1 83 ? -10.709 -3.276 -6.325 1.00 42.81 83 GLY A C 1
ATOM 590 O O . GLY A 1 83 ? -10.311 -2.316 -5.662 1.00 42.81 83 GLY A O 1
ATOM 591 N N . ALA A 1 84 ? -10.823 -4.502 -5.820 1.00 41.91 84 ALA A N 1
ATOM 592 C CA . ALA A 1 84 ? -10.456 -4.865 -4.462 1.00 41.91 84 ALA A CA 1
ATOM 593 C C . ALA A 1 84 ? -8.929 -4.865 -4.312 1.00 41.91 84 ALA A C 1
ATOM 595 O O . ALA A 1 84 ? -8.285 -5.894 -4.407 1.00 41.91 84 ALA A O 1
ATOM 596 N N . ALA A 1 85 ? -8.320 -3.706 -4.068 1.00 43.59 85 ALA A N 1
ATOM 597 C CA . ALA A 1 85 ? -6.917 -3.641 -3.677 1.00 43.59 85 ALA A CA 1
ATOM 598 C C . ALA A 1 85 ? -6.708 -4.366 -2.328 1.00 43.59 85 ALA A C 1
ATOM 600 O O . ALA A 1 85 ? -7.289 -3.989 -1.303 1.00 43.59 85 ALA A O 1
ATOM 601 N N . GLY A 1 86 ? -5.880 -5.414 -2.374 1.00 40.28 86 GLY A N 1
ATOM 602 C CA . GLY A 1 86 ? -5.610 -6.380 -1.312 1.00 40.28 86 GLY A CA 1
ATOM 603 C C . GLY A 1 86 ? -5.234 -5.803 0.056 1.00 40.28 86 GLY A C 1
ATOM 604 O O . GLY A 1 86 ? -4.654 -4.725 0.192 1.00 40.28 86 GLY A O 1
ATOM 605 N N . GLY A 1 87 ? -5.596 -6.555 1.097 1.00 39.97 87 GLY A N 1
ATOM 606 C CA . GLY A 1 87 ? -5.072 -6.412 2.452 1.00 39.97 87 GLY A CA 1
ATOM 607 C C . GLY A 1 87 ? -4.255 -7.650 2.810 1.00 39.97 87 GLY A C 1
ATOM 608 O O . GLY A 1 87 ? -4.824 -8.728 3.000 1.00 39.97 87 GLY A O 1
ATOM 609 N N . GLY A 1 88 ? -2.932 -7.492 2.849 1.00 42.03 88 GLY A N 1
ATOM 610 C CA . GLY A 1 88 ? -2.019 -8.371 3.570 1.00 42.03 88 GLY A CA 1
ATOM 611 C C . GLY A 1 88 ? -1.883 -7.893 5.017 1.00 42.03 88 GLY A C 1
ATOM 612 O O . GLY A 1 88 ? -1.590 -6.720 5.258 1.00 42.03 88 GLY A O 1
ATOM 613 N N . GLU A 1 89 ? -2.139 -8.800 5.960 1.00 49.72 89 GLU A N 1
ATOM 614 C CA . GLU A 1 89 ? -1.892 -8.636 7.394 1.00 49.72 89 GLU A CA 1
ATOM 615 C C . GLU A 1 89 ? -0.377 -8.578 7.663 1.00 49.72 89 GLU A C 1
ATOM 617 O O . GLU A 1 89 ? 0.360 -9.468 7.238 1.00 49.72 89 GLU A O 1
ATOM 622 N N . GLY A 1 90 ? 0.079 -7.551 8.391 1.00 42.34 90 GLY A N 1
ATOM 623 C CA . GLY A 1 90 ? 1.486 -7.401 8.787 1.00 42.34 90 GLY A CA 1
ATOM 624 C C . GLY A 1 90 ? 1.950 -5.954 8.986 1.00 42.34 90 GLY A C 1
ATOM 625 O O . GLY A 1 90 ? 2.991 -5.566 8.473 1.00 42.34 90 GLY A O 1
ATOM 626 N N . GLY A 1 91 ? 1.177 -5.125 9.687 1.00 44.72 91 GLY A N 1
ATOM 627 C CA . GLY A 1 91 ? 1.586 -3.762 10.035 1.00 44.72 91 GLY A CA 1
ATOM 628 C C . GLY A 1 91 ? 0.562 -3.096 10.942 1.00 44.72 91 GLY A C 1
ATOM 629 O O . GLY A 1 91 ? -0.614 -3.449 10.879 1.00 44.72 91 GLY A O 1
ATOM 630 N N . ASP A 1 92 ? 1.007 -2.174 11.800 1.00 46.91 92 ASP A N 1
ATOM 631 C CA . ASP A 1 92 ? 0.185 -1.431 12.761 1.00 46.91 92 ASP A CA 1
ATOM 632 C C . ASP A 1 92 ? -1.083 -0.862 12.109 1.00 46.91 92 ASP A C 1
ATOM 634 O O . ASP A 1 92 ? -1.077 0.238 11.562 1.00 46.91 92 ASP A O 1
ATOM 638 N N . THR A 1 93 ? -2.209 -1.573 12.193 1.00 52.34 93 THR A N 1
ATOM 639 C CA . THR A 1 93 ? -3.465 -1.273 11.472 1.00 52.34 93 THR A CA 1
ATOM 640 C C . THR A 1 93 ? -4.157 0.019 11.922 1.00 52.34 93 THR A C 1
ATOM 642 O O . THR A 1 93 ? -5.218 0.384 11.419 1.00 52.34 93 THR A O 1
ATOM 645 N N . LYS A 1 94 ? -3.563 0.733 12.881 1.00 53.38 94 LYS A N 1
ATOM 646 C CA . LYS A 1 94 ? -4.171 1.860 13.589 1.00 53.38 94 LYS A CA 1
ATOM 647 C C . LYS A 1 94 ? -4.080 3.183 12.825 1.00 53.38 94 LYS A C 1
ATOM 649 O O . LYS A 1 94 ? -4.931 4.045 13.026 1.00 53.38 94 LYS A O 1
ATOM 654 N N . ALA A 1 95 ? -3.070 3.354 11.968 1.00 59.41 95 ALA A N 1
ATOM 655 C CA . ALA A 1 95 ? -2.900 4.554 11.148 1.00 59.41 95 ALA A CA 1
ATOM 656 C C . ALA A 1 95 ? -3.440 4.306 9.734 1.00 59.41 95 ALA A C 1
ATOM 658 O O . ALA A 1 95 ? -2.877 3.511 8.978 1.00 59.41 95 ALA A O 1
ATOM 659 N N . THR A 1 96 ? -4.537 4.982 9.391 1.00 71.38 96 THR A N 1
ATOM 660 C CA . THR A 1 96 ? -5.250 4.814 8.113 1.00 71.38 96 THR A CA 1
ATOM 661 C C . THR A 1 96 ? -5.026 5.965 7.131 1.00 71.38 96 THR A C 1
ATOM 663 O O . THR A 1 96 ? -5.295 5.810 5.939 1.00 71.38 96 THR A O 1
ATOM 666 N N . ASP A 1 97 ? -4.503 7.104 7.596 1.00 81.31 97 ASP A N 1
ATOM 667 C CA . ASP A 1 97 ? -4.166 8.254 6.758 1.00 81.31 97 ASP A CA 1
ATOM 668 C C . ASP A 1 97 ? -2.648 8.379 6.525 1.00 81.31 97 ASP A C 1
ATOM 670 O O . ASP A 1 97 ? -1.826 8.066 7.390 1.00 81.31 97 ASP A O 1
ATOM 674 N N . GLY A 1 98 ? -2.263 8.850 5.335 1.00 84.44 98 GLY A N 1
ATOM 675 C CA . GLY A 1 98 ? -0.861 8.884 4.913 1.00 84.44 98 GLY A CA 1
ATOM 676 C C . GLY A 1 98 ? 0.030 9.832 5.722 1.00 84.44 98 GLY A C 1
ATOM 677 O O . GLY A 1 98 ? 1.228 9.578 5.822 1.00 84.44 98 GLY A O 1
ATOM 678 N N . ARG A 1 99 ? -0.527 10.876 6.354 1.00 87.00 99 ARG A N 1
ATOM 679 C CA . ARG A 1 99 ? 0.243 11.771 7.232 1.00 87.00 99 ARG A CA 1
ATOM 680 C C . ARG A 1 99 ? 0.615 11.059 8.527 1.00 87.00 99 ARG A C 1
A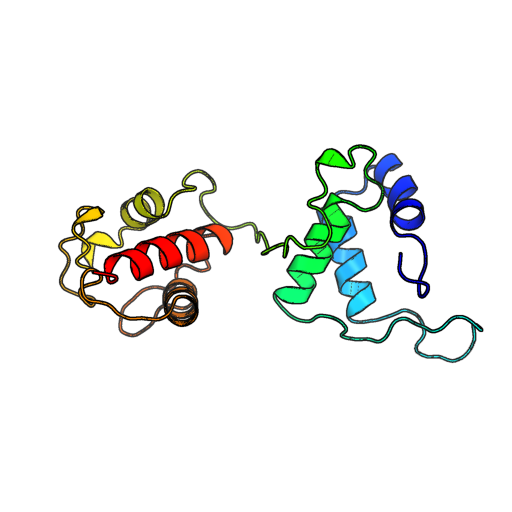TOM 682 O O . ARG A 1 99 ? 1.780 11.083 8.914 1.00 87.00 99 ARG A O 1
ATOM 689 N N . SER A 1 100 ? -0.349 10.403 9.170 1.00 85.88 100 SER A N 1
ATOM 690 C CA . SER A 1 100 ? -0.108 9.633 10.393 1.00 85.88 100 SER A CA 1
ATOM 691 C C . SER A 1 100 ? 0.885 8.502 10.156 1.00 85.88 100 SER A C 1
ATOM 693 O O . SER A 1 100 ? 1.794 8.311 10.962 1.00 85.88 100 SER A O 1
ATOM 695 N N . ILE A 1 101 ? 0.768 7.800 9.024 1.00 89.31 101 ILE A N 1
ATOM 696 C CA . ILE A 1 101 ? 1.728 6.759 8.639 1.00 89.31 101 ILE A CA 1
ATOM 697 C C . ILE A 1 101 ? 3.122 7.373 8.436 1.00 89.31 101 ILE A C 1
ATOM 699 O O . ILE A 1 101 ? 4.086 6.859 8.992 1.00 89.31 101 ILE A O 1
ATOM 703 N N . PHE A 1 102 ? 3.242 8.500 7.722 1.00 91.94 102 PHE A N 1
ATOM 704 C CA . PHE A 1 102 ? 4.523 9.184 7.494 1.00 91.94 102 PHE A CA 1
ATOM 705 C C . PHE A 1 102 ? 5.230 9.560 8.805 1.00 91.94 102 PHE A C 1
ATOM 707 O O . PHE A 1 102 ? 6.433 9.342 8.962 1.00 91.94 102 PHE A O 1
ATOM 714 N N . THR A 1 103 ? 4.485 10.125 9.759 1.00 88.06 103 THR A N 1
ATOM 715 C CA . THR A 1 103 ? 5.031 10.525 11.060 1.00 88.06 103 THR A CA 1
ATOM 716 C C . THR A 1 103 ? 5.376 9.307 11.918 1.00 88.06 103 THR A C 1
ATOM 718 O O . THR A 1 103 ? 6.475 9.243 12.462 1.00 88.06 103 THR A O 1
ATOM 721 N N . SER A 1 104 ? 4.481 8.318 12.002 1.00 87.56 104 SER A N 1
ATOM 722 C CA . SER A 1 104 ? 4.681 7.111 12.816 1.00 87.56 104 SER A CA 1
ATOM 723 C C . SER A 1 104 ? 5.810 6.221 12.295 1.00 87.56 104 SER A C 1
ATOM 725 O O . SER A 1 104 ? 6.520 5.606 13.083 1.00 87.56 104 SER A O 1
ATOM 727 N N . ALA A 1 105 ? 5.995 6.157 10.975 1.00 89.31 105 ALA A N 1
ATOM 728 C CA . ALA A 1 105 ? 7.061 5.387 10.340 1.00 89.31 105 ALA A CA 1
ATOM 729 C C . ALA A 1 105 ? 8.422 6.111 10.366 1.00 89.31 105 ALA A C 1
ATOM 731 O O . ALA A 1 105 ? 9.421 5.560 9.904 1.00 89.31 105 ALA A O 1
ATOM 732 N N . GLY A 1 106 ? 8.478 7.339 10.899 1.00 91.25 106 GLY A N 1
ATOM 733 C CA . GLY A 1 106 ? 9.713 8.111 11.041 1.00 91.25 106 GLY A CA 1
ATOM 734 C C . GLY A 1 106 ? 10.248 8.700 9.734 1.00 91.25 106 GLY A C 1
ATOM 735 O O . GLY A 1 106 ? 11.400 9.131 9.686 1.00 91.25 106 GLY A O 1
ATOM 736 N N . CYS A 1 107 ? 9.435 8.766 8.674 1.00 93.62 107 CYS A N 1
ATOM 737 C CA . CYS A 1 107 ? 9.869 9.219 7.349 1.00 93.62 107 CYS A CA 1
ATOM 738 C C . CYS A 1 107 ? 10.443 10.648 7.377 1.00 93.62 107 CYS A C 1
ATOM 740 O O . CYS A 1 107 ? 11.415 10.950 6.682 1.00 93.62 107 CYS A O 1
ATOM 742 N N . GLY A 1 108 ? 9.888 11.515 8.231 1.00 93.06 108 GLY A N 1
ATOM 743 C CA . GLY A 1 108 ? 10.309 12.912 8.380 1.00 93.06 108 GLY A CA 1
ATOM 744 C C . GLY A 1 108 ? 11.712 13.115 8.959 1.00 93.06 108 GLY A C 1
ATOM 745 O O . GLY A 1 108 ? 12.255 14.214 8.839 1.00 93.06 108 GLY A O 1
ATOM 746 N N . GLY A 1 109 ? 12.312 12.077 9.556 1.00 94.50 109 GLY A N 1
ATOM 747 C CA . GLY A 1 109 ? 13.701 12.116 10.022 1.00 94.50 109 GLY A CA 1
ATOM 748 C C . GLY A 1 109 ? 14.713 12.090 8.874 1.00 94.50 109 GLY A C 1
ATOM 749 O O . GLY A 1 109 ? 15.802 12.647 8.993 1.00 94.50 109 GLY A O 1
ATOM 750 N N . CYS A 1 110 ? 14.336 11.501 7.736 1.00 96.25 110 CYS A N 1
ATOM 751 C CA . CYS A 1 110 ? 15.191 11.415 6.554 1.00 96.25 110 CYS A CA 1
ATOM 752 C C . CYS A 1 110 ? 14.742 12.345 5.428 1.00 96.25 110 CYS A C 1
ATOM 754 O O . CYS A 1 110 ? 15.606 12.839 4.709 1.00 96.25 110 CYS A O 1
ATOM 756 N N . HIS A 1 111 ? 13.442 12.605 5.292 1.00 95.62 111 HIS A N 1
ATOM 757 C CA . HIS A 1 111 ? 12.873 13.353 4.173 1.00 95.62 111 HIS A CA 1
ATOM 758 C C . HIS A 1 111 ? 12.259 14.691 4.587 1.00 95.62 111 HIS A C 1
ATOM 760 O O . HIS A 1 111 ? 11.646 14.813 5.654 1.00 95.62 111 HIS A O 1
ATOM 766 N N . VAL A 1 112 ? 12.341 15.667 3.681 1.00 94.44 112 VAL A N 1
ATOM 767 C CA . VAL A 1 112 ? 11.579 16.914 3.774 1.00 94.44 112 VAL A CA 1
ATOM 768 C C . VAL A 1 112 ? 10.171 16.656 3.247 1.00 94.44 112 VAL A C 1
ATOM 770 O O . VAL A 1 112 ? 10.014 16.139 2.143 1.00 94.44 112 VAL A O 1
ATOM 773 N N . LEU A 1 113 ? 9.166 16.987 4.056 1.00 92.50 113 LEU A N 1
ATOM 774 C CA . LEU A 1 113 ? 7.753 17.006 3.674 1.00 92.50 113 LEU A CA 1
ATOM 775 C C . LEU A 1 113 ? 7.024 17.958 4.628 1.00 92.50 113 LEU A C 1
ATOM 777 O O . LEU A 1 113 ? 6.574 17.548 5.705 1.00 92.50 113 LEU A O 1
ATOM 781 N N . GLN A 1 114 ? 6.934 19.236 4.267 1.00 88.62 114 GLN A N 1
ATOM 782 C CA . GLN A 1 114 ? 6.461 20.306 5.153 1.00 88.62 114 GLN A CA 1
ATOM 783 C C . GLN A 1 114 ? 5.057 20.028 5.696 1.00 88.62 114 GLN A C 1
ATOM 785 O O . GLN A 1 114 ? 4.806 20.189 6.891 1.00 88.62 114 GLN A O 1
ATOM 790 N N . LYS A 1 115 ? 4.152 19.507 4.857 1.00 85.88 115 LYS A N 1
ATOM 791 C CA . LYS A 1 115 ? 2.773 19.177 5.268 1.00 85.88 115 LYS A CA 1
ATOM 792 C C . LYS A 1 115 ? 2.671 18.092 6.351 1.00 85.88 115 LYS A C 1
ATOM 794 O O . LYS A 1 115 ? 1.632 17.972 7.001 1.00 85.88 115 LYS A O 1
ATOM 799 N N . ALA A 1 116 ? 3.737 17.320 6.559 1.00 86.62 116 ALA A N 1
ATOM 800 C CA . ALA A 1 116 ? 3.849 16.310 7.608 1.00 86.62 116 ALA A CA 1
ATOM 801 C C . ALA A 1 116 ? 4.869 16.680 8.701 1.00 86.62 116 ALA A C 1
ATOM 803 O O . ALA A 1 116 ? 5.093 15.885 9.611 1.00 86.62 116 ALA A O 1
ATOM 804 N N . GLY A 1 117 ? 5.482 17.868 8.624 1.00 86.88 117 GLY A N 1
ATOM 805 C CA . GLY A 1 117 ? 6.541 18.309 9.535 1.00 86.88 117 GLY A CA 1
ATOM 806 C C . GLY A 1 117 ? 7.899 17.632 9.307 1.00 86.88 117 GLY A C 1
ATOM 807 O O . GLY A 1 117 ? 8.752 17.677 10.190 1.00 86.88 117 GLY A O 1
ATOM 808 N N . GLY A 1 118 ? 8.111 16.988 8.154 1.00 93.06 118 GLY A N 1
ATOM 809 C CA . GLY A 1 118 ? 9.388 16.362 7.806 1.00 93.06 118 GLY A CA 1
ATOM 810 C C . GLY A 1 118 ? 10.444 17.402 7.438 1.00 93.06 118 GLY A C 1
ATOM 811 O O . GLY A 1 118 ? 10.188 18.280 6.614 1.00 93.06 118 GLY A O 1
ATOM 812 N N . THR A 1 119 ? 11.631 17.300 8.035 1.00 94.88 119 THR A N 1
ATOM 813 C CA . THR A 1 119 ? 12.746 18.247 7.827 1.00 94.88 119 THR A CA 1
ATOM 814 C C . THR A 1 119 ? 14.077 17.559 7.516 1.00 94.88 119 THR A C 1
ATOM 816 O O . THR A 1 119 ? 15.086 18.238 7.298 1.00 94.88 119 THR A O 1
ATOM 819 N N . GLY A 1 120 ? 14.089 16.224 7.482 1.00 92.75 120 GLY A N 1
ATOM 820 C CA . GLY A 1 120 ? 15.275 15.435 7.180 1.00 92.75 120 GLY A CA 1
ATOM 821 C C . GLY A 1 120 ? 15.796 15.691 5.768 1.00 92.75 120 GLY A C 1
ATOM 822 O O . GLY A 1 120 ? 15.023 15.877 4.838 1.00 92.75 120 GLY A O 1
ATOM 823 N N . ARG A 1 121 ? 17.121 15.698 5.604 1.00 92.56 121 ARG A N 1
ATOM 824 C CA . ARG A 1 121 ? 17.797 15.940 4.313 1.00 92.56 121 ARG A CA 1
ATOM 825 C C . ARG A 1 121 ? 18.685 14.775 3.872 1.00 92.56 121 ARG A C 1
ATOM 827 O O . ARG A 1 121 ? 19.586 14.955 3.062 1.00 92.56 121 ARG A O 1
ATOM 834 N N . VAL A 1 122 ? 18.469 13.600 4.462 1.00 94.62 122 VAL A N 1
ATOM 835 C CA . VAL A 1 122 ? 19.191 12.370 4.104 1.00 94.62 122 VAL A CA 1
ATOM 836 C C . VAL A 1 122 ? 18.627 11.810 2.801 1.00 94.62 122 VAL A C 1
ATOM 838 O O . VAL A 1 122 ? 19.377 11.425 1.911 1.00 94.62 122 VAL A O 1
ATOM 841 N N . GLY A 1 123 ? 17.299 11.782 2.696 1.00 90.56 123 GLY A N 1
ATOM 842 C CA . GLY A 1 123 ? 16.571 11.438 1.486 1.00 90.56 123 GLY A CA 1
ATOM 843 C C . GLY A 1 123 ? 16.164 12.676 0.679 1.00 90.56 123 GLY A C 1
ATOM 844 O O . GLY A 1 123 ? 16.330 13.810 1.140 1.00 90.56 123 GLY A O 1
ATOM 845 N N . PRO A 1 124 ? 15.604 12.473 -0.527 1.00 91.12 124 PRO A N 1
ATOM 846 C CA . PRO A 1 124 ? 15.111 13.556 -1.372 1.00 91.12 124 PRO A CA 1
ATOM 847 C C . PRO A 1 124 ? 14.005 14.376 -0.696 1.00 91.12 124 PRO A C 1
ATOM 849 O O . PRO A 1 124 ? 13.257 13.867 0.148 1.00 91.12 124 PRO A O 1
ATOM 852 N N . ASN A 1 125 ? 13.879 15.635 -1.127 1.00 92.81 125 ASN A N 1
ATOM 853 C CA . ASN A 1 125 ? 12.768 16.507 -0.765 1.00 92.81 125 ASN A CA 1
ATOM 854 C C . ASN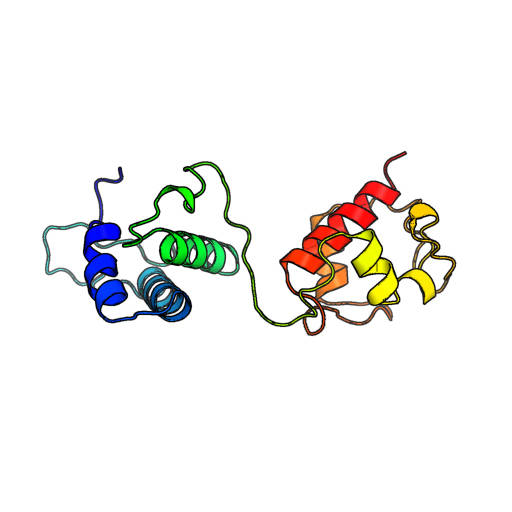 A 1 125 ? 11.476 16.018 -1.439 1.00 92.81 125 ASN A C 1
ATOM 856 O O . ASN A 1 125 ? 11.381 15.978 -2.665 1.00 92.81 125 ASN A O 1
ATOM 860 N N . LEU A 1 126 ? 10.485 15.641 -0.633 1.00 92.12 126 LEU A N 1
ATOM 861 C CA . LEU A 1 126 ? 9.225 15.083 -1.110 1.00 92.12 126 LEU A CA 1
ATOM 862 C C . LEU A 1 126 ? 8.195 16.161 -1.471 1.00 92.12 126 LEU A C 1
ATOM 864 O O . LEU A 1 126 ? 7.278 15.860 -2.228 1.00 92.12 126 LEU A O 1
ATOM 868 N N . ASP A 1 127 ? 8.365 17.405 -1.008 1.00 88.38 127 ASP A N 1
ATOM 869 C CA . ASP A 1 127 ? 7.552 18.546 -1.467 1.00 88.38 127 ASP A CA 1
ATOM 870 C C . ASP A 1 127 ? 7.868 18.935 -2.927 1.00 88.38 127 ASP A C 1
ATOM 872 O O . ASP A 1 127 ? 7.096 19.634 -3.577 1.00 88.38 127 ASP A O 1
ATOM 876 N N . GLU A 1 128 ? 9.010 18.488 -3.458 1.00 86.75 128 GLU A N 1
ATOM 877 C CA . GLU A 1 128 ? 9.456 18.741 -4.838 1.00 86.75 128 GLU A CA 1
ATOM 878 C C . GLU A 1 128 ? 9.439 17.470 -5.703 1.00 86.75 128 GLU A C 1
ATOM 880 O O . GLU A 1 128 ? 9.747 17.510 -6.899 1.00 86.75 128 GLU A O 1
ATOM 885 N N . SER A 1 129 ? 9.095 16.324 -5.109 1.00 81.56 129 SER A N 1
ATOM 886 C CA . SER A 1 129 ? 9.172 15.034 -5.785 1.00 81.56 129 SER A CA 1
ATOM 887 C C . SER A 1 129 ? 8.034 14.849 -6.785 1.00 81.56 129 SER A C 1
ATOM 889 O O . SER A 1 129 ? 6.860 14.968 -6.450 1.00 81.56 129 SER A O 1
ATOM 891 N N . LYS A 1 130 ? 8.384 14.466 -8.014 1.00 80.44 130 LYS A N 1
ATOM 892 C CA . LYS A 1 130 ? 7.428 14.080 -9.064 1.00 80.44 130 LYS A CA 1
ATOM 893 C C . LYS A 1 130 ? 7.355 12.568 -9.260 1.00 80.44 130 LYS A C 1
ATOM 895 O O . LYS A 1 130 ? 6.939 12.109 -10.321 1.00 80.44 130 LYS A O 1
ATOM 900 N N . THR A 1 131 ? 7.804 11.793 -8.272 1.00 81.88 131 THR A N 1
ATOM 901 C CA . THR A 1 131 ? 7.798 10.332 -8.359 1.00 81.88 131 THR A CA 1
ATOM 902 C C . THR A 1 131 ? 6.365 9.831 -8.574 1.00 81.88 131 THR A C 1
ATOM 904 O O . THR A 1 131 ? 5.480 10.158 -7.776 1.00 81.88 131 THR A O 1
ATOM 907 N N . PRO A 1 132 ? 6.104 9.043 -9.632 1.00 85.25 132 PRO A N 1
ATOM 908 C CA . PRO A 1 132 ? 4.781 8.493 -9.875 1.00 85.25 132 PRO A CA 1
ATOM 909 C C . PRO A 1 132 ? 4.391 7.514 -8.764 1.00 85.25 132 PRO A C 1
ATOM 911 O O . PRO A 1 132 ? 5.231 6.838 -8.171 1.00 85.25 132 PRO A O 1
ATOM 914 N N . LEU A 1 133 ? 3.086 7.412 -8.503 1.00 82.50 133 LEU A N 1
ATOM 915 C CA . LEU A 1 133 ? 2.543 6.649 -7.377 1.00 82.50 133 LEU A CA 1
ATOM 916 C C . LEU A 1 133 ? 3.086 5.213 -7.295 1.00 82.50 133 LEU A C 1
ATOM 918 O O . LEU A 1 133 ? 3.456 4.761 -6.216 1.00 82.50 133 LEU A O 1
ATOM 922 N N . GLN A 1 134 ? 3.154 4.501 -8.423 1.00 81.56 134 GLN A N 1
ATOM 923 C CA . GLN A 1 134 ? 3.625 3.112 -8.440 1.00 81.56 134 GLN A CA 1
ATOM 924 C C . GLN A 1 134 ? 5.106 2.988 -8.077 1.00 81.56 134 GLN A C 1
ATOM 926 O O . GLN A 1 134 ? 5.476 2.086 -7.332 1.00 81.56 134 GLN A O 1
ATOM 931 N N . GLU A 1 135 ? 5.946 3.921 -8.524 1.00 87.50 135 GLU A N 1
ATOM 932 C CA . GLU A 1 135 ? 7.358 3.940 -8.133 1.00 87.50 135 GLU A CA 1
ATOM 933 C C . GLU A 1 135 ? 7.514 4.269 -6.648 1.00 87.50 135 GLU A C 1
ATOM 935 O O . GLU A 1 135 ? 8.290 3.616 -5.955 1.00 87.50 135 GLU A O 1
ATOM 940 N N . ALA A 1 136 ? 6.721 5.209 -6.123 1.00 90.06 136 ALA A N 1
ATOM 941 C CA . ALA A 1 136 ? 6.710 5.512 -4.695 1.00 90.06 136 ALA A CA 1
ATOM 942 C C . ALA A 1 136 ? 6.290 4.289 -3.859 1.00 90.06 136 ALA A C 1
ATOM 944 O O . ALA A 1 136 ? 6.925 3.995 -2.848 1.00 90.06 136 ALA A O 1
ATOM 945 N N . ILE A 1 137 ? 5.276 3.533 -4.300 1.00 88.25 137 ILE A N 1
ATOM 946 C CA . ILE A 1 137 ? 4.857 2.277 -3.656 1.00 88.25 137 ILE A CA 1
ATOM 947 C C . ILE A 1 137 ? 6.014 1.276 -3.629 1.00 88.25 137 ILE A C 1
ATOM 949 O O . ILE A 1 137 ? 6.329 0.744 -2.566 1.00 88.25 137 ILE A O 1
ATOM 953 N N . GLN A 1 138 ? 6.665 1.036 -4.770 1.00 88.19 138 GLN A N 1
ATOM 954 C CA . GLN A 1 138 ? 7.767 0.074 -4.857 1.00 88.19 138 GLN A CA 1
ATOM 955 C C . GLN A 1 138 ? 8.964 0.496 -4.001 1.00 88.19 138 GLN A C 1
ATOM 957 O O . GLN A 1 138 ? 9.530 -0.335 -3.289 1.00 88.19 138 GLN A O 1
ATOM 962 N N . GLN A 1 139 ? 9.307 1.785 -4.007 1.00 93.31 139 GLN A N 1
ATOM 963 C CA . GLN A 1 139 ? 10.393 2.336 -3.202 1.00 93.31 139 GLN A CA 1
ATOM 964 C C . GLN A 1 139 ? 10.101 2.228 -1.699 1.00 93.31 139 GLN A C 1
ATOM 966 O O . GLN A 1 139 ? 10.979 1.848 -0.931 1.00 93.31 139 GLN A O 1
ATOM 971 N N . ILE A 1 140 ? 8.870 2.509 -1.259 1.00 93.31 140 ILE A N 1
ATOM 972 C CA . ILE A 1 140 ? 8.468 2.363 0.149 1.00 93.31 140 ILE A CA 1
ATOM 973 C C . ILE A 1 140 ? 8.463 0.884 0.556 1.00 93.31 140 ILE A C 1
ATOM 975 O O . ILE A 1 140 ? 8.968 0.527 1.621 1.00 93.31 140 ILE A O 1
ATOM 979 N N . ARG A 1 141 ? 7.924 0.007 -0.296 1.00 92.06 141 ARG A N 1
ATOM 980 C CA . ARG A 1 141 ? 7.829 -1.432 -0.024 1.00 92.06 141 ARG A CA 1
ATOM 981 C C . ARG A 1 141 ? 9.213 -2.063 0.113 1.00 92.06 141 ARG A C 1
ATOM 983 O O . ARG A 1 141 ? 9.479 -2.742 1.104 1.00 92.06 141 ARG A O 1
ATOM 990 N N . ASN A 1 142 ? 10.093 -1.810 -0.852 1.00 89.62 142 ASN A N 1
ATOM 991 C CA . ASN A 1 142 ? 11.365 -2.520 -0.985 1.00 89.62 142 ASN A CA 1
ATOM 992 C C . ASN A 1 142 ? 12.567 -1.764 -0.398 1.00 89.62 142 ASN A C 1
ATOM 994 O O . ASN A 1 142 ? 13.597 -2.383 -0.141 1.00 89.62 142 ASN A O 1
ATOM 998 N N . GLY A 1 143 ? 12.445 -0.458 -0.154 1.00 91.75 143 GLY A N 1
ATOM 999 C CA . GLY A 1 143 ? 13.573 0.392 0.222 1.00 91.75 143 GLY A CA 1
ATOM 1000 C C . GLY A 1 143 ? 14.575 0.583 -0.925 1.00 91.75 143 GLY A C 1
ATOM 1001 O O . GLY A 1 143 ? 14.298 0.277 -2.083 1.00 91.75 143 GLY A O 1
ATOM 1002 N N . GLY A 1 144 ? 15.762 1.103 -0.602 1.00 90.44 144 GLY A N 1
ATOM 1003 C CA . GLY A 1 144 ? 16.866 1.298 -1.550 1.00 90.44 144 GLY A CA 1
ATOM 1004 C C . GLY A 1 144 ? 17.662 2.580 -1.298 1.00 90.44 144 GLY A C 1
ATOM 1005 O O . GLY A 1 144 ? 17.149 3.535 -0.723 1.00 90.44 144 GLY A O 1
ATOM 1006 N N . GLY A 1 145 ? 18.939 2.609 -1.697 1.00 84.81 145 GLY A N 1
ATOM 1007 C CA . GLY A 1 145 ? 19.782 3.812 -1.582 1.00 84.81 145 GLY A CA 1
ATOM 1008 C C . GLY A 1 145 ? 19.964 4.341 -0.150 1.00 84.81 145 GLY A C 1
ATOM 1009 O O . GLY A 1 145 ? 20.157 5.536 0.036 1.00 84.81 145 GLY A O 1
ATOM 1010 N N . GLY A 1 146 ? 19.856 3.470 0.861 1.00 87.81 146 GLY A N 1
ATOM 1011 C CA . GLY A 1 146 ? 19.876 3.840 2.284 1.00 87.81 146 GLY A CA 1
ATOM 1012 C C . GLY A 1 146 ? 18.490 4.005 2.920 1.00 87.81 146 GLY A C 1
ATOM 1013 O O . GLY A 1 146 ? 18.393 4.072 4.143 1.00 87.81 146 GLY A O 1
ATOM 1014 N N . MET A 1 147 ? 17.414 4.001 2.126 1.00 93.31 147 MET A N 1
ATOM 1015 C CA . MET A 1 147 ? 16.041 3.926 2.627 1.00 93.31 147 MET A CA 1
ATOM 1016 C C . MET A 1 147 ? 15.714 2.483 3.057 1.00 93.31 147 MET A C 1
ATOM 1018 O O . MET A 1 147 ? 15.886 1.567 2.247 1.00 93.31 147 MET A O 1
ATOM 1022 N N . PRO A 1 148 ? 15.244 2.247 4.297 1.00 91.94 148 PRO A N 1
ATOM 1023 C CA . PRO A 1 148 ? 14.845 0.915 4.744 1.00 91.94 148 PRO A CA 1
ATOM 1024 C C . PRO A 1 148 ? 13.583 0.431 4.016 1.00 91.94 148 PRO A C 1
ATOM 1026 O O . PRO A 1 148 ? 12.766 1.234 3.569 1.00 91.94 148 PRO A O 1
ATOM 1029 N N . ALA A 1 149 ? 13.412 -0.888 3.927 1.00 90.75 149 ALA A N 1
ATOM 1030 C CA . ALA A 1 149 ? 12.182 -1.496 3.430 1.00 90.75 149 ALA A CA 1
ATOM 1031 C C . ALA A 1 149 ? 11.070 -1.411 4.487 1.00 90.75 149 ALA A C 1
ATOM 1033 O O . ALA A 1 149 ? 11.319 -1.655 5.671 1.00 90.75 149 ALA A O 1
ATOM 1034 N N . PHE A 1 150 ? 9.841 -1.107 4.061 1.00 91.75 150 PHE A N 1
ATOM 1035 C CA . PHE A 1 150 ? 8.683 -1.026 4.959 1.00 91.75 150 PHE A CA 1
ATOM 1036 C C . PHE A 1 150 ? 7.672 -2.160 4.773 1.00 91.75 150 PHE A C 1
ATOM 1038 O O . PHE A 1 150 ? 6.714 -2.218 5.537 1.00 91.75 150 PHE A O 1
ATOM 1045 N N . LYS A 1 151 ? 7.888 -3.088 3.831 1.00 84.81 151 LYS A N 1
ATOM 1046 C CA . LYS A 1 151 ? 7.004 -4.250 3.614 1.00 84.81 151 LYS A CA 1
ATOM 1047 C C . LYS A 1 151 ? 6.788 -5.134 4.850 1.00 84.81 151 LYS A C 1
ATOM 1049 O O . LYS A 1 151 ? 5.753 -5.771 4.953 1.00 84.81 151 LYS A O 1
ATOM 1054 N N . ASP A 1 152 ? 7.747 -5.150 5.777 1.00 85.88 152 ASP A N 1
ATOM 1055 C CA . ASP A 1 152 ? 7.673 -5.939 7.016 1.00 85.88 152 ASP A CA 1
ATOM 1056 C C . ASP A 1 152 ? 7.116 -5.121 8.202 1.00 85.88 152 ASP A C 1
ATOM 1058 O O . ASP A 1 152 ? 7.071 -5.603 9.331 1.00 85.88 152 ASP A O 1
ATOM 1062 N N . ARG A 1 153 ? 6.758 -3.847 7.971 1.00 82.31 153 ARG A N 1
ATOM 1063 C CA . ARG A 1 153 ? 6.286 -2.897 8.999 1.00 82.31 153 ARG A CA 1
ATOM 1064 C C . ARG A 1 153 ? 4.927 -2.278 8.678 1.00 82.31 153 ARG A C 1
ATOM 1066 O O . ARG A 1 153 ? 4.220 -1.858 9.589 1.00 82.31 153 ARG A O 1
ATOM 1073 N N . LEU A 1 154 ? 4.593 -2.156 7.398 1.00 83.31 154 LEU A N 1
ATOM 1074 C CA . LEU A 1 154 ? 3.375 -1.536 6.899 1.00 83.31 154 LEU A CA 1
ATOM 1075 C C . LEU A 1 154 ? 2.649 -2.514 5.982 1.00 83.31 154 LEU A C 1
ATOM 1077 O O . LEU A 1 154 ? 3.261 -3.149 5.126 1.00 83.31 154 LEU A O 1
ATOM 1081 N N . THR A 1 155 ? 1.326 -2.556 6.111 1.00 82.94 155 THR A N 1
ATOM 1082 C CA . THR A 1 155 ? 0.470 -3.301 5.179 1.00 82.94 155 THR A CA 1
ATOM 1083 C C . THR A 1 155 ? 0.464 -2.643 3.795 1.00 82.94 155 THR A C 1
ATOM 1085 O O . THR A 1 155 ? 0.665 -1.431 3.673 1.00 82.94 155 THR A O 1
ATOM 1088 N N . ASP A 1 156 ? 0.136 -3.387 2.736 1.00 80.06 156 ASP A N 1
ATOM 1089 C CA . ASP A 1 156 ? 0.049 -2.834 1.372 1.00 80.06 156 ASP A CA 1
ATOM 1090 C C . ASP A 1 156 ? -0.933 -1.656 1.264 1.00 80.06 156 ASP A C 1
ATOM 1092 O O . ASP A 1 156 ? -0.691 -0.686 0.539 1.00 80.06 156 ASP A O 1
ATOM 1096 N N . LYS A 1 157 ? -2.026 -1.690 2.040 1.00 81.19 157 LYS A N 1
ATOM 1097 C CA . LYS A 1 157 ? -2.981 -0.574 2.134 1.00 81.19 157 LYS A CA 1
ATOM 1098 C C . LYS A 1 157 ? -2.319 0.680 2.698 1.00 81.19 157 LYS A C 1
ATOM 1100 O O . LYS A 1 157 ? -2.519 1.769 2.163 1.00 81.19 157 LYS A O 1
ATOM 1105 N N . GLN A 1 158 ? -1.512 0.536 3.744 1.00 85.94 158 GLN A N 1
ATOM 1106 C CA . GLN A 1 158 ? -0.788 1.652 4.351 1.00 85.94 158 GLN A CA 1
ATOM 1107 C C . GLN A 1 158 ? 0.324 2.172 3.450 1.00 85.94 158 GLN A C 1
ATOM 1109 O O . GLN A 1 158 ? 0.473 3.384 3.321 1.00 85.94 158 GLN A O 1
ATOM 1114 N N . ILE A 1 159 ? 1.053 1.282 2.776 1.00 89.00 159 ILE A N 1
ATOM 1115 C CA . ILE A 1 159 ? 2.074 1.659 1.795 1.00 89.00 159 ILE A CA 1
ATOM 1116 C C . ILE A 1 159 ? 1.441 2.475 0.668 1.00 89.00 159 ILE A C 1
ATOM 1118 O O . ILE A 1 159 ? 1.940 3.550 0.340 1.00 89.00 159 ILE A O 1
ATOM 1122 N N . ARG A 1 160 ? 0.304 2.029 0.120 1.00 87.06 160 ARG A N 1
ATOM 1123 C CA . ARG A 1 160 ? -0.427 2.776 -0.911 1.00 87.06 160 ARG A CA 1
ATOM 1124 C C . ARG A 1 160 ? -0.910 4.133 -0.391 1.00 87.06 160 ARG A C 1
ATOM 1126 O O . ARG A 1 160 ? -0.694 5.137 -1.061 1.00 87.06 160 ARG A O 1
ATOM 1133 N N . LYS A 1 161 ? -1.492 4.196 0.812 1.00 87.44 161 LYS A N 1
ATOM 1134 C CA . LYS A 1 161 ? -1.950 5.459 1.424 1.00 87.44 161 LYS A CA 1
ATOM 1135 C C . LYS A 1 161 ? -0.811 6.439 1.691 1.00 87.44 161 LYS A C 1
ATOM 1137 O O . LYS A 1 161 ? -0.963 7.640 1.466 1.00 87.44 161 LYS A O 1
ATOM 1142 N N . LEU A 1 162 ? 0.331 5.935 2.145 1.00 91.19 162 LEU A N 1
ATOM 1143 C CA . LEU A 1 162 ? 1.542 6.723 2.327 1.00 91.19 162 LEU A CA 1
ATOM 1144 C C . LEU A 1 162 ? 2.070 7.234 0.982 1.00 91.19 162 LEU A C 1
ATOM 1146 O O . LEU A 1 162 ? 2.368 8.418 0.861 1.00 91.19 162 LEU A O 1
ATOM 1150 N N . ALA A 1 163 ? 2.137 6.373 -0.033 1.00 90.94 163 ALA A N 1
ATOM 1151 C CA . ALA A 1 163 ? 2.609 6.734 -1.365 1.00 90.94 163 ALA A CA 1
ATOM 1152 C C . ALA A 1 163 ? 1.704 7.780 -2.038 1.00 90.94 163 ALA A C 1
ATOM 1154 O O . ALA A 1 163 ? 2.213 8.754 -2.584 1.00 90.94 163 ALA A O 1
ATOM 1155 N N . GLU A 1 164 ? 0.377 7.638 -1.936 1.00 87.50 164 GLU A N 1
ATOM 1156 C CA . GLU A 1 164 ? -0.602 8.643 -2.385 1.00 87.50 164 GLU A CA 1
ATOM 1157 C C . GLU A 1 164 ? -0.353 9.990 -1.701 1.00 87.50 164 GLU A C 1
ATOM 1159 O O . GLU A 1 164 ? -0.298 11.033 -2.353 1.00 87.50 164 GLU A O 1
ATOM 1164 N N . TYR A 1 165 ? -0.157 9.971 -0.382 1.00 87.81 165 TYR A N 1
ATOM 1165 C CA . TYR A 1 165 ? 0.093 11.178 0.391 1.00 87.81 165 TYR A CA 1
ATOM 1166 C C . TYR A 1 165 ? 1.414 11.853 0.012 1.00 87.81 165 TYR A C 1
ATOM 1168 O O . TYR A 1 165 ? 1.448 13.075 -0.132 1.00 87.81 165 TYR A O 1
ATOM 1176 N N . VAL A 1 166 ? 2.486 11.087 -0.181 1.00 89.50 166 VAL A N 1
ATOM 1177 C CA . VAL A 1 166 ? 3.797 11.609 -0.586 1.00 89.50 166 VAL A CA 1
ATOM 1178 C C . VAL A 1 166 ? 3.761 12.139 -2.023 1.00 89.50 166 VAL A C 1
ATOM 1180 O O . VAL A 1 166 ? 4.204 13.259 -2.255 1.00 89.50 166 VAL A O 1
ATOM 1183 N N . ALA A 1 167 ? 3.154 11.411 -2.965 1.00 83.31 167 ALA A N 1
ATOM 1184 C CA . ALA A 1 167 ? 3.021 11.836 -4.361 1.00 83.31 167 ALA A CA 1
ATOM 1185 C C . ALA A 1 167 ? 2.157 13.102 -4.506 1.00 83.31 167 ALA A C 1
ATOM 1187 O O . ALA A 1 167 ? 2.476 13.995 -5.286 1.00 83.31 167 ALA A O 1
ATOM 1188 N N . ALA A 1 168 ? 1.110 13.244 -3.687 1.00 74.56 168 ALA A N 1
ATOM 1189 C CA . ALA A 1 168 ? 0.324 14.475 -3.600 1.00 74.56 168 ALA A CA 1
ATOM 1190 C C . ALA A 1 168 ? 1.069 15.629 -2.897 1.00 74.56 168 ALA A C 1
ATOM 1192 O O . ALA A 1 168 ? 0.531 16.723 -2.772 1.00 74.56 168 ALA A O 1
ATOM 1193 N N . GLY A 1 169 ? 2.255 15.392 -2.325 1.00 62.62 169 GLY A N 1
ATOM 1194 C CA . GLY A 1 169 ? 3.105 16.421 -1.713 1.00 62.62 169 GLY A CA 1
ATOM 1195 C C . GLY A 1 169 ? 3.903 17.231 -2.728 1.00 62.62 169 GLY A C 1
ATOM 1196 O O . GLY A 1 169 ? 4.156 18.399 -2.470 1.00 62.62 169 GLY A O 1
ATOM 1197 N N . GLY A 1 170 ? 4.220 16.639 -3.883 1.00 53.22 170 GLY A N 1
ATOM 1198 C CA . GLY A 1 170 ? 4.952 17.305 -4.963 1.00 53.22 170 GLY A CA 1
ATOM 1199 C C . GLY A 1 170 ? 4.088 17.850 -6.100 1.00 53.22 170 GLY A C 1
ATOM 1200 O O . GLY A 1 170 ? 4.612 18.401 -7.069 1.00 53.22 170 GLY A O 1
ATOM 1201 N N . ALA A 1 171 ? 2.763 17.718 -5.998 1.00 43.12 171 ALA A N 1
ATOM 1202 C CA . ALA A 1 171 ? 1.825 18.354 -6.912 1.00 43.12 171 ALA A CA 1
ATOM 1203 C C . ALA A 1 171 ? 1.517 19.773 -6.414 1.00 43.12 171 ALA A C 1
ATOM 1205 O O . ALA A 1 171 ? 0.644 19.974 -5.569 1.00 43.12 171 ALA A O 1
ATOM 1206 N N . LYS A 1 172 ? 2.275 20.743 -6.924 1.00 35.00 172 LYS A N 1
ATOM 1207 C CA . LYS A 1 172 ? 1.965 22.171 -6.829 1.00 35.00 172 LYS A CA 1
ATOM 1208 C C . LYS A 1 172 ? 1.302 22.652 -8.112 1.00 35.00 172 LYS A C 1
ATOM 1210 O O . LYS A 1 172 ? 1.724 22.177 -9.191 1.00 35.00 172 LYS A O 1
#

Radius of gyration: 20.52 Å; chains: 1; bounding box: 46×58×35 Å

Sequence (172 aa):
AGTIGPDLDASFGPGREEGFSESTIREIVRQQVKYPIDADASRDVPAMPANLAEGDDLDAVAAYIAQCAGSTDKTACPGPGSGAAGGGEGGDTKATDGRSIFTSAGCGGCHVLQKAGGTGRVGPNLDESKTPLQEAIQQIRNGGGGMPAFKDRLTDKQIRKLAEYVAAGGAK

Foldseek 3Di:
DDPADDQQLVVCQVVVVVPDALVNQLVVQLCCQQPPDDPDDDDPGDTDDHCPDDDQQSQQVSSLSSQDHSDPPNVSRDDDPDRRRHWDPAADPPDQALLCLCVVVVVLCQEAQVVSPRDHPNDYHLLQDQDDLVNQLVCQQPPDPPGDHCVNHDISSNSSNNSVVSNVSNPD

pLDDT: mean 77.09, std 15.49, range [35.0, 96.25]

Secondary structure (DSSP, 8-state):
--SSS--HHHHHHHHHHTT--HHHHHHHHHHHHHS-S-SSS--SSPPPPTTSS-HHHHHHHHHHHHHHTT-S-GGGS--TT-------S-S-TT--SHHHHHHHTTGGGTSEEGGGTEE--SSPPSSS----HHHHHHHHHH-BTTBPP-TTTS-HHHHHHHHHHHHTTS--